Protein AF-A0A843K1K8-F1 (afdb_monomer)

Secondary structure (DSSP, 8-state):
--S-SSSSTTS-SS-EEPP-GGG--BPTTS-TTEE---GGGGSS-BTT-SS-EETTEEE--TT-S---B---HHHHHHHHHHHHHSPEE-

Radius of gyration: 14.81 Å; Cα contacts (8 Å, |Δi|>4): 95; chains: 1; bounding box: 37×25×37 Å

Sequence (90 aa):
MRQQLSWSESLPGAGRFIFSDRLVLTKRGYSKSKWALPDCFKEAKISYHKKPWKDGYFKSAGRGQEFVIMDNNGVEEWARNKIKESQIDR

Structure (mmCIF, N/CA/C/O backbone):
data_AF-A0A843K1K8-F1
#
_entry.id   AF-A0A843K1K8-F1
#
loop_
_atom_site.gro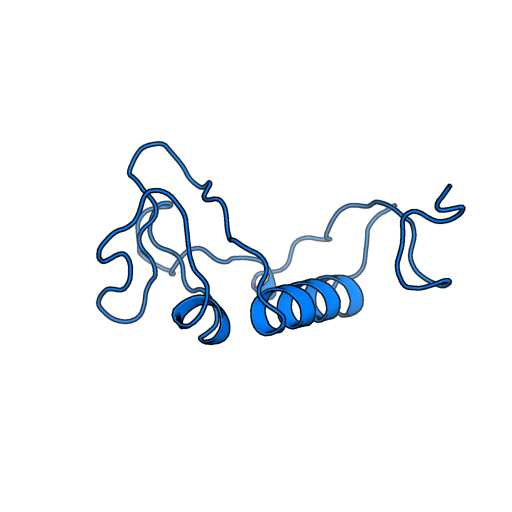up_PDB
_atom_site.id
_atom_site.type_symbol
_atom_site.label_atom_id
_atom_site.label_alt_id
_atom_site.label_comp_id
_atom_site.label_asym_id
_atom_site.label_entity_id
_atom_site.label_seq_id
_atom_site.pdbx_PDB_ins_code
_atom_site.Cartn_x
_atom_site.Cartn_y
_atom_site.Cartn_z
_atom_site.occupancy
_atom_site.B_iso_or_equiv
_atom_site.auth_seq_id
_atom_site.auth_comp_id
_atom_site.auth_asym_id
_atom_site.auth_atom_id
_atom_site.pdbx_PDB_model_num
ATOM 1 N N . MET A 1 1 ? 22.562 14.311 -10.942 1.00 48.31 1 MET A N 1
ATOM 2 C CA . MET A 1 1 ? 21.334 13.886 -11.656 1.00 48.31 1 MET A CA 1
ATOM 3 C C . MET A 1 1 ? 21.279 12.368 -11.663 1.00 48.31 1 MET A C 1
ATOM 5 O O . MET A 1 1 ? 22.313 11.761 -11.913 1.00 48.31 1 MET A O 1
ATOM 9 N N . ARG A 1 2 ? 20.125 11.748 -11.376 1.00 66.19 2 ARG A N 1
ATOM 10 C CA . ARG A 1 2 ? 19.953 10.305 -11.619 1.00 66.19 2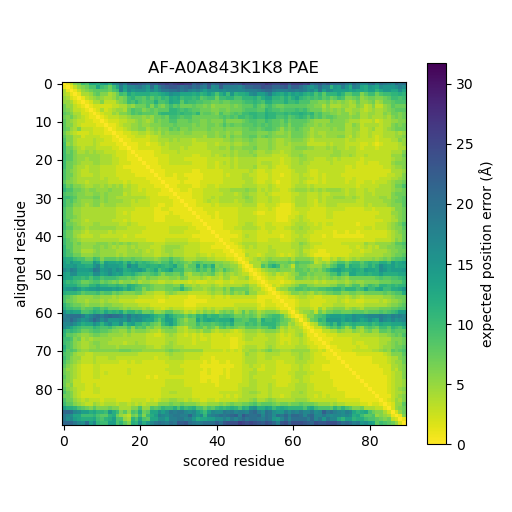 ARG A CA 1
ATOM 11 C C . ARG A 1 2 ? 19.827 10.090 -13.128 1.00 66.19 2 ARG A C 1
ATOM 13 O O . ARG A 1 2 ? 18.971 10.714 -13.741 1.00 66.19 2 ARG A O 1
ATOM 20 N N . GLN A 1 3 ? 20.683 9.248 -13.704 1.00 76.69 3 GLN A N 1
ATOM 21 C CA . GLN A 1 3 ? 20.652 8.939 -15.142 1.00 76.69 3 GLN A CA 1
ATOM 22 C C . GLN A 1 3 ? 19.604 7.872 -15.498 1.00 76.69 3 GLN A C 1
ATOM 24 O O . GLN A 1 3 ? 19.251 7.716 -16.660 1.00 76.69 3 GLN A O 1
ATOM 29 N N . GLN A 1 4 ? 19.080 7.162 -14.495 1.00 77.19 4 GLN A N 1
ATOM 30 C CA . GLN A 1 4 ? 18.124 6.074 -14.662 1.00 77.19 4 GLN A CA 1
ATOM 31 C C . GLN A 1 4 ? 16.963 6.239 -13.675 1.00 77.19 4 GLN A C 1
ATOM 33 O O . GLN A 1 4 ? 17.162 6.607 -12.514 1.00 77.19 4 GLN A O 1
ATOM 38 N N . LEU A 1 5 ? 15.743 5.986 -14.153 1.00 83.62 5 LEU A N 1
ATOM 39 C CA . LEU A 1 5 ? 14.502 6.090 -13.370 1.00 83.62 5 LEU A CA 1
ATOM 40 C C . LEU A 1 5 ? 14.102 4.765 -12.699 1.00 83.62 5 LEU A C 1
ATOM 42 O O . LEU A 1 5 ? 13.122 4.715 -11.966 1.00 83.62 5 LEU A O 1
ATOM 46 N N . SER A 1 6 ? 14.867 3.702 -12.942 1.00 83.88 6 SER A N 1
ATOM 47 C CA . SER A 1 6 ? 14.691 2.377 -12.351 1.00 83.88 6 SER A CA 1
ATOM 48 C C . SER A 1 6 ? 15.873 2.056 -11.440 1.00 83.88 6 SER A C 1
ATOM 50 O O . SER A 1 6 ? 16.984 2.532 -11.658 1.00 83.88 6 SER A O 1
ATOM 52 N N . TRP A 1 7 ? 15.639 1.224 -10.426 1.00 86.31 7 TRP A N 1
ATOM 53 C CA . TRP A 1 7 ? 16.703 0.640 -9.599 1.00 86.31 7 TRP A CA 1
ATOM 54 C C . TRP A 1 7 ? 17.331 -0.614 -10.215 1.00 86.31 7 TRP A C 1
ATOM 56 O O . TRP A 1 7 ? 18.245 -1.195 -9.638 1.00 86.31 7 TRP A O 1
ATOM 66 N N . SER A 1 8 ? 16.752 -1.106 -11.305 1.00 84.25 8 SER A N 1
ATOM 67 C CA . SER A 1 8 ? 17.139 -2.336 -11.976 1.00 84.25 8 SER A CA 1
ATOM 68 C C . SER A 1 8 ? 17.385 -2.018 -13.438 1.00 84.25 8 SER A C 1
ATOM 70 O O . SER A 1 8 ? 16.490 -1.524 -14.123 1.00 84.25 8 SER A O 1
ATOM 72 N N . GLU A 1 9 ? 18.585 -2.335 -13.913 1.00 84.56 9 GLU A N 1
ATOM 73 C CA . GLU A 1 9 ? 18.996 -2.071 -15.294 1.00 84.56 9 GLU A CA 1
ATOM 74 C C . GLU A 1 9 ? 18.150 -2.833 -16.321 1.00 84.56 9 GLU A C 1
ATOM 76 O O . GLU A 1 9 ? 17.951 -2.362 -17.437 1.00 84.56 9 GLU A O 1
ATOM 81 N N . SER A 1 10 ? 17.593 -3.981 -15.925 1.00 85.38 10 SER A N 1
ATOM 82 C CA . SER A 1 10 ? 16.717 -4.803 -16.762 1.00 85.38 10 SER A CA 1
ATOM 83 C C . SER A 1 10 ? 15.258 -4.337 -16.788 1.00 85.38 10 SER A C 1
ATOM 85 O O . SER A 1 10 ? 14.478 -4.848 -17.593 1.00 85.38 10 SER A O 1
ATOM 87 N N . LEU A 1 11 ? 14.858 -3.419 -15.900 1.00 85.06 11 LEU A N 1
ATOM 88 C CA . LEU A 1 11 ? 13.479 -2.939 -15.804 1.00 85.06 11 LEU A CA 1
ATOM 89 C C . LEU A 1 11 ? 13.346 -1.524 -16.378 1.00 85.06 11 LEU A C 1
ATOM 91 O O . LEU A 1 11 ? 14.186 -0.664 -16.099 1.00 85.06 11 LEU A O 1
ATOM 95 N N . PRO A 1 12 ? 12.272 -1.246 -17.139 1.00 84.69 12 PRO A N 1
ATOM 96 C CA . PRO A 1 12 ? 11.996 0.107 -17.594 1.00 84.69 12 PRO A CA 1
ATOM 97 C C . PRO A 1 12 ? 11.705 1.025 -16.396 1.00 84.69 12 PRO A C 1
ATOM 99 O O . PRO A 1 12 ? 11.235 0.584 -15.349 1.00 84.69 12 PRO A O 1
ATOM 102 N N . GLY A 1 13 ? 11.954 2.326 -16.556 1.00 86.88 13 GLY A N 1
ATOM 103 C CA . GLY A 1 13 ? 11.659 3.331 -15.523 1.00 86.88 13 GLY A CA 1
ATOM 104 C C . GLY A 1 13 ? 10.165 3.547 -15.247 1.00 86.88 13 GLY A C 1
ATOM 105 O O . GLY A 1 13 ? 9.820 4.246 -14.300 1.00 86.88 13 GLY A O 1
ATOM 106 N N . ALA A 1 14 ? 9.289 2.976 -16.077 1.00 87.62 14 ALA A N 1
ATOM 107 C CA . ALA A 1 14 ? 7.839 3.006 -15.941 1.00 87.62 14 ALA A CA 1
ATOM 108 C C . ALA A 1 14 ? 7.209 1.828 -16.705 1.00 87.62 14 ALA A C 1
ATOM 110 O O . ALA A 1 14 ? 7.852 1.220 -17.561 1.00 87.62 14 ALA A O 1
ATOM 111 N N . GLY A 1 15 ? 5.942 1.530 -16.420 1.00 87.75 15 GLY A N 1
ATOM 112 C CA . GLY A 1 15 ? 5.167 0.513 -17.127 1.00 87.75 15 GLY A CA 1
ATOM 113 C C . GLY A 1 15 ? 3.818 0.260 -16.464 1.00 87.75 15 GLY A C 1
ATOM 114 O O . GLY A 1 15 ? 3.453 0.940 -15.500 1.00 87.75 15 GLY A O 1
ATOM 115 N N . ARG A 1 16 ? 3.071 -0.718 -16.980 1.00 89.81 16 ARG A N 1
ATOM 116 C CA . ARG A 1 16 ? 1.774 -1.128 -16.429 1.00 89.81 16 ARG A CA 1
ATOM 117 C C . ARG A 1 16 ? 1.839 -2.570 -15.958 1.00 89.81 16 ARG A C 1
ATOM 119 O O . ARG A 1 16 ? 2.476 -3.411 -16.583 1.00 89.81 16 ARG A O 1
ATOM 126 N N . PHE A 1 17 ? 1.152 -2.866 -14.864 1.00 90.00 17 PHE A N 1
ATOM 127 C CA . PHE A 1 17 ? 0.965 -4.249 -14.458 1.00 90.00 17 PHE A CA 1
ATOM 128 C C . PHE A 1 17 ? -0.021 -4.957 -15.385 1.00 90.00 17 PHE A C 1
ATOM 130 O O . PHE A 1 17 ? -1.119 -4.447 -15.614 1.00 90.00 17 PHE A O 1
ATOM 137 N N . ILE A 1 18 ? 0.327 -6.163 -15.838 1.00 89.19 18 ILE A N 1
ATOM 138 C CA . ILE A 1 18 ? -0.668 -7.090 -16.378 1.00 89.19 18 ILE A CA 1
ATOM 139 C C . ILE A 1 18 ? -1.557 -7.553 -15.225 1.00 89.19 18 ILE A C 1
ATOM 141 O O . ILE A 1 18 ? -1.068 -7.989 -14.181 1.00 89.19 18 ILE A O 1
ATOM 145 N N . PHE A 1 19 ? -2.872 -7.429 -15.406 1.00 89.50 19 PHE A N 1
ATOM 146 C CA . PHE A 1 19 ? -3.833 -7.746 -14.357 1.00 89.50 19 PHE A CA 1
ATOM 147 C C . PHE A 1 19 ? -3.687 -9.195 -13.864 1.00 89.50 19 PHE A C 1
ATOM 149 O O . PHE A 1 19 ? -3.599 -10.143 -14.642 1.00 89.50 19 PHE A O 1
ATOM 156 N N . SER A 1 20 ? -3.705 -9.351 -12.542 1.00 91.31 20 SER A N 1
ATOM 157 C CA . SER A 1 20 ? -3.704 -10.626 -11.832 1.00 91.31 20 SER A CA 1
ATOM 158 C C . SER A 1 20 ? -4.422 -10.442 -10.500 1.00 91.31 20 SER A C 1
ATOM 160 O O . SER A 1 20 ? -4.260 -9.406 -9.852 1.00 91.31 20 SER A O 1
ATOM 162 N N . ASP A 1 21 ? -5.127 -11.469 -10.022 1.00 91.75 21 ASP A N 1
ATOM 163 C CA . ASP A 1 21 ? -5.734 -11.460 -8.683 1.00 91.75 21 ASP A CA 1
ATOM 164 C C . ASP A 1 21 ? -4.704 -11.189 -7.571 1.00 91.75 21 ASP A C 1
ATOM 166 O O . ASP A 1 21 ? -5.038 -10.637 -6.525 1.00 91.75 21 ASP A O 1
ATOM 170 N N . ARG A 1 22 ? -3.419 -11.490 -7.810 1.00 90.19 22 ARG A N 1
ATOM 171 C CA . ARG A 1 22 ? -2.309 -11.207 -6.879 1.00 90.19 22 ARG A CA 1
ATOM 172 C C . ARG A 1 22 ? -1.993 -9.716 -6.717 1.00 90.19 22 ARG A C 1
ATOM 174 O O . ARG A 1 22 ? -1.224 -9.359 -5.819 1.00 90.19 22 ARG A O 1
ATOM 181 N N . LEU A 1 23 ? -2.519 -8.866 -7.597 1.00 91.81 23 LEU A N 1
ATOM 182 C CA . LEU A 1 23 ? -2.393 -7.407 -7.546 1.00 91.81 23 LEU A CA 1
ATOM 183 C C . LEU A 1 23 ? -3.584 -6.753 -6.840 1.00 91.81 23 LEU A C 1
ATOM 185 O O . LEU A 1 23 ? -3.544 -5.564 -6.528 1.00 91.81 23 LEU A O 1
ATOM 189 N N . VAL A 1 24 ? -4.645 -7.516 -6.565 1.00 92.56 24 VAL A N 1
ATOM 190 C CA . VAL A 1 24 ? -5.823 -7.010 -5.866 1.00 92.56 24 VAL A CA 1
ATOM 191 C C . VAL A 1 24 ? -5.508 -6.887 -4.380 1.00 92.56 24 VAL A C 1
ATOM 193 O O . VAL A 1 24 ? -5.417 -7.872 -3.655 1.00 92.56 24 VAL A O 1
ATOM 196 N N . LEU A 1 25 ? -5.387 -5.645 -3.912 1.00 93.94 25 LEU A N 1
ATOM 197 C CA . LEU A 1 25 ? -5.144 -5.338 -2.500 1.00 93.94 25 LEU A CA 1
ATOM 198 C C . LEU A 1 25 ? -6.427 -5.029 -1.721 1.00 93.94 25 LEU A C 1
ATOM 200 O O . LEU A 1 25 ? -6.371 -4.785 -0.520 1.00 93.94 25 LEU A O 1
ATOM 204 N N . THR A 1 26 ? -7.597 -5.035 -2.366 1.00 93.50 26 THR A N 1
ATOM 205 C CA . THR A 1 26 ? -8.883 -4.899 -1.663 1.00 93.50 26 THR A CA 1
ATOM 206 C C . THR A 1 26 ? -9.218 -6.206 -0.949 1.00 93.50 26 THR A C 1
ATOM 208 O O . THR A 1 26 ? -9.109 -7.287 -1.527 1.00 93.50 26 THR A O 1
ATOM 211 N N . LYS A 1 27 ? -9.667 -6.127 0.306 1.00 93.12 27 LYS A N 1
ATOM 212 C CA . LYS A 1 27 ? -10.110 -7.309 1.050 1.00 93.12 27 LYS A CA 1
ATOM 213 C C . LYS A 1 27 ? -11.360 -7.893 0.378 1.00 93.12 27 LYS A C 1
ATOM 215 O O . LYS A 1 27 ? -12.381 -7.216 0.256 1.00 93.12 27 LY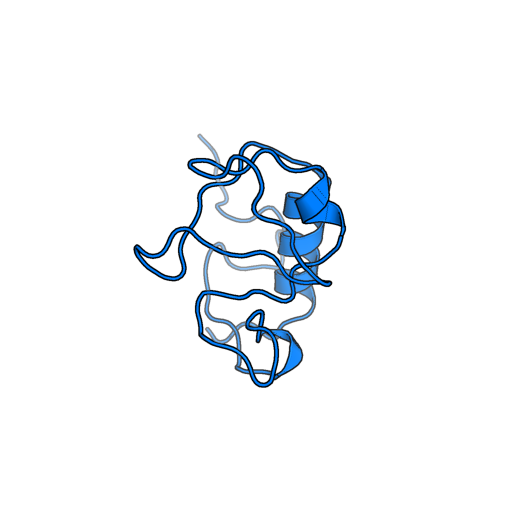S A O 1
ATOM 220 N N . ARG A 1 28 ? -11.291 -9.157 -0.053 1.00 92.62 28 ARG A N 1
ATOM 221 C CA . ARG A 1 28 ? -12.401 -9.851 -0.728 1.00 92.62 28 ARG A CA 1
ATOM 222 C C . ARG A 1 28 ? -13.668 -9.830 0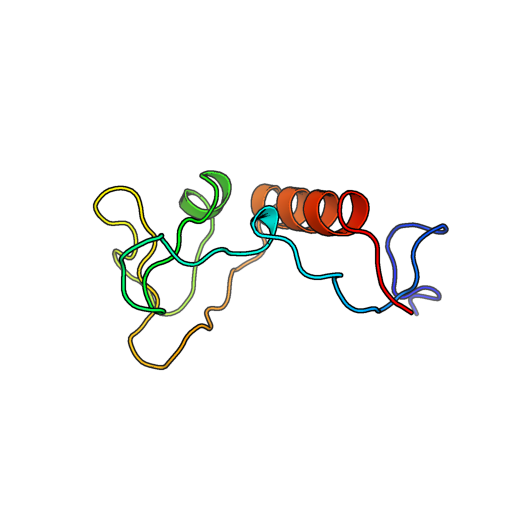.133 1.00 92.62 28 ARG A C 1
ATOM 224 O O . ARG A 1 28 ? -13.603 -10.141 1.316 1.00 92.62 28 ARG A O 1
ATOM 231 N N . GLY A 1 29 ? -14.804 -9.472 -0.468 1.00 93.25 29 GLY A N 1
ATOM 232 C CA . GLY A 1 29 ? -16.097 -9.369 0.225 1.00 93.25 29 GLY A CA 1
ATOM 233 C C . GLY A 1 29 ? -16.314 -8.064 1.000 1.00 93.25 29 GLY A C 1
ATOM 234 O O . GLY A 1 29 ? -17.350 -7.902 1.635 1.00 93.25 29 GLY A O 1
ATOM 235 N N . TYR A 1 30 ? -15.374 -7.117 0.946 1.00 91.12 30 TYR A N 1
ATOM 236 C CA . TYR A 1 30 ? -15.485 -5.840 1.643 1.00 91.12 30 TYR A CA 1
ATOM 237 C C . TYR A 1 30 ? -15.497 -4.639 0.691 1.00 91.12 30 TYR A C 1
ATOM 239 O O . TYR A 1 30 ? -15.181 -4.727 -0.493 1.00 91.12 30 TYR A O 1
ATOM 247 N N . SER A 1 31 ? -15.853 -3.475 1.244 1.00 90.00 31 SER A N 1
ATOM 248 C CA . SER A 1 31 ? -15.775 -2.189 0.552 1.00 90.00 31 SER A CA 1
ATOM 249 C C . SER A 1 31 ? -14.347 -1.864 0.104 1.00 90.00 31 SER A C 1
ATOM 251 O O . SER A 1 31 ? -13.386 -2.169 0.805 1.00 90.00 31 SER A O 1
ATOM 253 N N . LYS A 1 32 ? -14.230 -1.110 -0.992 1.00 88.56 32 LYS A N 1
ATOM 254 C CA . LYS A 1 32 ? -12.971 -0.615 -1.579 1.00 88.56 32 LYS A CA 1
ATOM 255 C C . LYS A 1 32 ? -12.030 0.111 -0.600 1.00 88.56 32 LYS A C 1
ATOM 257 O O . LYS A 1 32 ? -10.825 0.130 -0.803 1.00 88.56 32 LYS A O 1
ATOM 262 N N . SER A 1 33 ? -12.554 0.664 0.491 1.00 88.94 33 SER A N 1
ATOM 263 C CA . SER A 1 33 ? -11.767 1.287 1.566 1.00 88.94 33 SER A CA 1
ATOM 264 C C . SER A 1 33 ? -11.072 0.304 2.520 1.00 88.94 33 SER A C 1
ATOM 266 O O . SER A 1 33 ? -10.363 0.740 3.425 1.00 88.94 33 SER A O 1
ATOM 268 N N . LYS A 1 34 ? -11.299 -1.008 2.381 1.00 91.81 34 LYS A N 1
ATOM 269 C CA . LYS A 1 34 ? -10.700 -2.046 3.228 1.00 91.81 34 LYS A CA 1
ATOM 270 C C . LYS A 1 34 ? -9.691 -2.854 2.425 1.00 91.81 34 LYS A C 1
ATOM 272 O O . LYS A 1 34 ? -10.038 -3.514 1.448 1.00 91.81 34 LYS A O 1
ATOM 277 N N . TRP A 1 35 ? -8.449 -2.820 2.876 1.00 93.31 35 TRP A N 1
ATOM 278 C CA . TRP A 1 35 ? -7.298 -3.353 2.172 1.00 93.31 35 TRP A CA 1
ATOM 279 C C . TRP A 1 35 ? -6.732 -4.581 2.880 1.00 93.31 35 TRP A C 1
ATOM 281 O O . TRP A 1 35 ? -6.567 -4.588 4.099 1.00 93.31 35 TRP A O 1
ATOM 291 N N . ALA A 1 36 ? -6.403 -5.610 2.110 1.00 94.62 36 ALA A N 1
ATOM 292 C CA . ALA A 1 36 ? -5.635 -6.774 2.531 1.00 94.62 36 ALA A CA 1
ATOM 293 C C . ALA A 1 36 ? -4.134 -6.511 2.309 1.00 94.62 36 ALA A C 1
ATOM 295 O O . ALA A 1 36 ? -3.501 -7.144 1.467 1.00 94.62 36 ALA A O 1
ATOM 296 N N . LEU A 1 37 ? -3.589 -5.516 3.015 1.00 94.44 37 LEU A N 1
ATOM 297 C CA . LEU A 1 37 ? -2.171 -5.167 2.910 1.00 94.44 37 LEU A CA 1
ATOM 298 C C . LEU A 1 37 ? -1.288 -6.199 3.638 1.00 94.44 37 LEU A C 1
ATOM 300 O O . LEU A 1 37 ? -1.725 -6.743 4.655 1.00 94.44 37 LEU A O 1
ATOM 304 N N . PRO A 1 38 ? -0.054 -6.438 3.156 1.00 93.69 38 PRO A N 1
ATOM 305 C CA . PRO A 1 38 ? 0.942 -7.237 3.865 1.00 93.69 38 PRO A CA 1
ATOM 306 C C . PRO A 1 38 ? 1.283 -6.674 5.247 1.00 93.69 38 PRO A C 1
ATOM 308 O O . PRO A 1 38 ? 1.156 -5.473 5.497 1.00 93.69 38 PRO A O 1
ATOM 311 N N . ASP A 1 39 ? 1.805 -7.533 6.120 1.00 93.12 39 ASP A N 1
ATOM 312 C CA . ASP A 1 39 ? 2.121 -7.161 7.501 1.00 93.12 39 ASP A CA 1
ATOM 313 C C . ASP A 1 39 ? 3.208 -6.085 7.624 1.00 93.12 39 ASP A C 1
ATOM 315 O O . ASP A 1 39 ? 3.153 -5.305 8.571 1.00 93.12 39 ASP A O 1
ATOM 319 N N . CYS A 1 40 ? 4.115 -5.944 6.647 1.00 94.06 40 CYS A N 1
ATOM 320 C CA . CYS A 1 40 ? 5.128 -4.878 6.659 1.00 94.06 40 CYS A CA 1
ATOM 321 C C . CYS A 1 40 ? 4.520 -3.462 6.703 1.00 94.06 40 CYS A C 1
ATOM 323 O O . CYS A 1 40 ? 5.130 -2.532 7.222 1.00 94.06 40 CYS A O 1
ATOM 325 N N . PHE A 1 41 ? 3.276 -3.287 6.244 1.00 93.88 41 PHE A N 1
ATOM 326 C CA . PHE A 1 41 ? 2.578 -2.004 6.326 1.00 93.88 41 PHE A CA 1
ATOM 327 C C . PHE A 1 41 ? 2.137 -1.657 7.756 1.00 93.88 41 PHE A C 1
ATOM 329 O O . PHE A 1 41 ? 1.838 -0.494 8.026 1.00 93.88 41 PHE A O 1
ATOM 336 N N . LYS A 1 42 ? 2.060 -2.629 8.677 1.00 91.38 42 LYS A N 1
ATOM 337 C CA . LYS A 1 42 ? 1.672 -2.381 10.079 1.00 91.38 42 LYS A CA 1
ATOM 338 C C . LYS A 1 42 ? 2.718 -1.560 10.826 1.00 91.38 42 LYS A C 1
ATOM 340 O O . LYS A 1 42 ? 2.358 -0.799 11.719 1.00 91.38 42 LYS A O 1
ATOM 345 N N . GLU A 1 43 ? 3.979 -1.697 10.433 1.00 90.50 43 GLU A N 1
ATOM 346 C CA . GLU A 1 43 ? 5.117 -0.952 10.980 1.00 90.50 43 GLU A CA 1
ATOM 347 C C . GLU A 1 43 ? 5.297 0.411 10.299 1.00 90.50 43 GLU A C 1
ATOM 349 O O . GLU A 1 43 ? 6.007 1.286 10.797 1.00 90.50 43 GLU A O 1
ATOM 354 N N . ALA A 1 44 ? 4.641 0.617 9.156 1.00 92.12 44 ALA A N 1
ATOM 355 C CA . ALA A 1 44 ? 4.759 1.840 8.390 1.00 92.12 44 ALA A CA 1
ATOM 356 C C . ALA A 1 44 ? 3.908 2.969 8.989 1.00 92.12 44 ALA A C 1
ATOM 358 O O . ALA A 1 44 ? 2.749 2.795 9.381 1.00 92.12 44 ALA A O 1
ATOM 359 N N . LYS A 1 45 ? 4.462 4.184 9.004 1.00 90.44 45 LYS A N 1
ATOM 360 C CA . LYS A 1 45 ? 3.719 5.383 9.400 1.00 90.44 45 LYS A CA 1
ATOM 361 C C . LYS A 1 45 ? 2.882 5.875 8.220 1.00 90.44 45 LYS A C 1
ATOM 363 O O . LYS A 1 45 ? 3.417 6.420 7.258 1.00 90.44 45 LYS A O 1
ATOM 368 N N . ILE A 1 46 ? 1.563 5.714 8.319 1.00 90.06 46 ILE A N 1
ATOM 369 C CA . ILE A 1 46 ? 0.608 6.076 7.264 1.00 90.06 46 ILE A CA 1
ATOM 370 C C . ILE A 1 46 ? -0.144 7.359 7.653 1.00 90.06 46 ILE A C 1
ATOM 372 O O . ILE A 1 46 ? -0.735 7.447 8.732 1.00 90.06 46 ILE A O 1
ATOM 376 N N . SER A 1 47 ? -0.117 8.372 6.785 1.00 85.88 47 SER A N 1
ATOM 377 C CA . SER A 1 47 ? -0.709 9.695 7.033 1.00 85.88 47 SER A CA 1
ATOM 378 C C . SER A 1 47 ? -2.228 9.622 7.209 1.00 85.88 47 SER A C 1
ATOM 380 O O . SER A 1 47 ? -2.873 8.749 6.644 1.00 85.88 47 SER A O 1
ATOM 382 N N . TYR A 1 48 ? -2.824 10.537 7.981 1.00 80.12 48 TYR A N 1
ATOM 383 C CA . TYR A 1 48 ? -4.280 10.624 8.209 1.00 80.12 48 TYR A CA 1
ATOM 384 C C . TYR A 1 48 ? -4.954 9.403 8.875 1.00 80.12 48 TYR A C 1
ATOM 386 O O . TYR A 1 48 ? -6.182 9.310 8.880 1.00 80.12 48 TYR A O 1
ATOM 394 N N . HIS A 1 49 ? -4.194 8.509 9.523 1.00 76.88 49 HIS A N 1
ATOM 395 C CA . HIS A 1 49 ? -4.749 7.353 10.235 1.00 76.88 49 HIS A CA 1
ATOM 396 C C . HIS A 1 49 ? -4.213 7.245 11.671 1.00 76.88 49 HIS A C 1
ATOM 398 O O . HIS A 1 49 ? -3.017 7.094 11.882 1.00 76.88 49 HIS A O 1
ATOM 404 N N . LYS A 1 50 ? -5.103 7.278 12.679 1.00 70.75 50 LYS A N 1
ATOM 405 C CA . LYS A 1 50 ? -4.726 7.037 14.092 1.00 70.75 50 LYS A CA 1
ATOM 406 C C . LYS A 1 50 ? -4.791 5.556 14.494 1.00 70.75 50 LYS A C 1
ATOM 408 O O . LYS A 1 50 ? -3.957 5.103 15.263 1.00 70.75 50 LYS A O 1
ATOM 413 N N . LYS A 1 51 ? -5.793 4.812 14.005 1.00 79.81 51 LYS A N 1
ATOM 414 C CA . LYS A 1 51 ? -6.000 3.368 14.267 1.00 79.81 51 LYS A CA 1
ATOM 415 C C . LYS A 1 51 ? -6.593 2.673 13.026 1.00 79.81 51 LYS A C 1
ATOM 417 O O . LYS A 1 51 ? -7.787 2.360 13.021 1.00 79.81 51 LYS A O 1
ATOM 422 N N . PRO A 1 52 ? -5.821 2.531 11.934 1.00 85.50 52 PRO A N 1
ATOM 423 C CA . PRO A 1 52 ? -6.366 2.057 10.659 1.00 85.50 52 PRO A CA 1
ATOM 424 C C . PRO A 1 52 ? -6.569 0.543 10.579 1.00 85.50 52 PRO A C 1
ATOM 426 O O . PRO A 1 52 ? -7.402 0.084 9.801 1.00 85.50 52 PRO A O 1
ATOM 429 N N . TRP A 1 53 ? -5.813 -0.227 11.356 1.00 89.31 53 TRP A N 1
ATOM 430 C CA . TRP A 1 53 ? -5.842 -1.685 11.323 1.00 89.31 53 TRP A CA 1
ATOM 431 C C . TRP A 1 53 ? -7.005 -2.226 12.151 1.00 89.31 53 TRP A C 1
ATOM 433 O O . TRP A 1 53 ? -7.144 -1.882 13.325 1.00 89.31 53 TRP A O 1
ATOM 443 N N . LYS A 1 54 ? -7.846 -3.057 11.531 1.00 86.25 54 LYS A N 1
ATOM 444 C CA . LYS A 1 54 ? -9.001 -3.716 12.159 1.00 86.25 54 LYS A CA 1
ATOM 445 C C . LYS A 1 54 ? -9.182 -5.101 11.561 1.00 86.25 54 LYS A C 1
ATOM 447 O O . LYS A 1 54 ? -9.081 -5.225 10.350 1.00 86.25 54 LYS A O 1
ATOM 452 N N . ASP A 1 55 ? -9.457 -6.110 12.3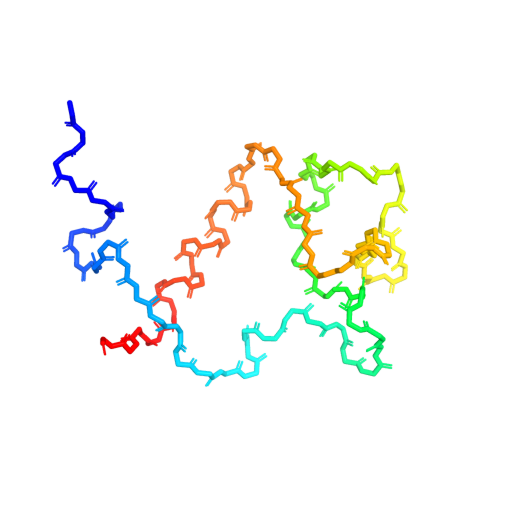82 1.00 83.88 55 ASP A N 1
ATOM 453 C CA . ASP A 1 55 ? -9.945 -7.436 11.961 1.00 83.88 55 ASP A CA 1
ATOM 454 C C . ASP A 1 55 ? -9.260 -8.011 10.698 1.00 83.88 55 ASP A C 1
ATOM 456 O O . ASP A 1 55 ? -9.907 -8.483 9.761 1.00 83.88 55 ASP A O 1
ATOM 460 N N . GLY A 1 56 ? -7.927 -7.915 10.628 1.00 86.62 56 GLY A N 1
ATOM 461 C CA . GLY A 1 56 ? -7.144 -8.431 9.497 1.00 86.62 56 GLY A CA 1
ATOM 462 C C . GLY A 1 56 ? -7.258 -7.638 8.183 1.00 86.62 56 GLY A C 1
ATOM 463 O O . GLY A 1 56 ? -7.058 -8.217 7.109 1.00 86.62 56 GLY A O 1
ATOM 464 N N . TYR A 1 57 ? -7.593 -6.344 8.243 1.00 92.00 57 TYR A N 1
ATOM 465 C CA . TYR A 1 57 ? -7.525 -5.394 7.128 1.00 92.00 57 TYR A CA 1
ATOM 466 C C . TYR A 1 57 ? -7.042 -3.999 7.569 1.00 92.00 57 TYR A C 1
ATOM 468 O O . TYR A 1 57 ? -7.170 -3.593 8.726 1.00 92.00 57 TYR A O 1
ATOM 476 N N . PHE A 1 58 ? -6.515 -3.235 6.615 1.00 93.12 58 PHE A N 1
ATOM 477 C CA . PHE A 1 58 ? -6.244 -1.805 6.749 1.00 93.12 58 PHE A CA 1
ATOM 478 C C . PHE A 1 58 ? -7.437 -1.003 6.218 1.00 93.12 58 PHE A C 1
ATOM 480 O O . PHE A 1 58 ? -7.913 -1.251 5.110 1.00 93.12 58 PHE A O 1
ATOM 487 N N . LYS A 1 59 ? -7.948 -0.042 6.990 1.00 90.69 59 LYS A N 1
ATOM 488 C CA . LYS A 1 59 ? -9.026 0.855 6.557 1.00 90.69 59 LYS 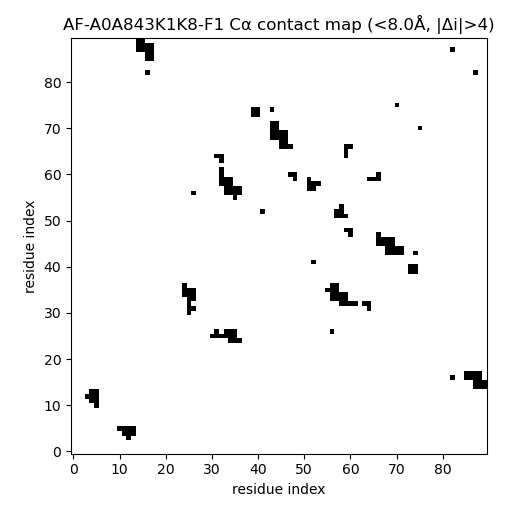A CA 1
ATOM 489 C C . LYS A 1 59 ? -8.452 2.201 6.120 1.00 90.69 59 LYS A C 1
ATOM 491 O O . LYS A 1 59 ? -7.979 2.945 6.978 1.00 90.69 59 LYS A O 1
ATOM 496 N N . SER A 1 60 ? -8.580 2.541 4.835 1.00 88.31 60 SER A N 1
ATOM 497 C CA . SER A 1 60 ? -8.246 3.884 4.353 1.00 88.31 60 SER A CA 1
ATOM 498 C C . SER A 1 60 ? -9.238 4.927 4.880 1.00 88.31 60 SER A C 1
ATOM 500 O O . SER A 1 60 ? -10.397 4.627 5.205 1.00 88.31 60 SER A O 1
ATOM 502 N N . ALA A 1 61 ? -8.793 6.179 4.966 1.00 80.25 61 ALA A N 1
ATOM 503 C CA . ALA A 1 61 ? -9.654 7.316 5.225 1.00 80.25 61 ALA A CA 1
ATOM 504 C C . ALA A 1 61 ? -10.752 7.330 4.154 1.00 80.25 61 ALA A C 1
ATOM 506 O O . ALA A 1 61 ? -10.480 7.107 2.977 1.00 80.25 61 ALA A O 1
ATOM 507 N N . GLY A 1 62 ? -12.004 7.583 4.548 1.00 70.00 62 GLY A N 1
ATOM 508 C CA . GLY A 1 62 ? -13.185 7.499 3.672 1.00 70.00 62 GLY A CA 1
ATOM 509 C C . GLY A 1 62 ? -13.218 8.479 2.487 1.00 70.00 62 GLY A C 1
ATOM 510 O O . GLY A 1 62 ? -14.277 8.677 1.910 1.00 70.00 62 GLY A O 1
ATOM 511 N N . ARG A 1 63 ? -12.085 9.097 2.141 1.00 68.69 63 ARG A N 1
ATOM 512 C CA . ARG A 1 63 ? -11.866 10.002 1.009 1.00 68.69 63 ARG A CA 1
ATOM 513 C C . ARG A 1 63 ? -11.256 9.299 -0.211 1.00 68.69 63 ARG A C 1
ATOM 515 O O . ARG A 1 63 ? -10.734 9.971 -1.086 1.00 68.69 63 ARG A O 1
ATOM 522 N N . GLY A 1 64 ? -11.301 7.967 -0.268 1.00 69.44 64 GLY A N 1
ATOM 523 C CA . GLY A 1 64 ? -10.882 7.202 -1.442 1.00 69.44 64 GLY A CA 1
ATOM 524 C C . GLY A 1 64 ? -10.013 5.989 -1.125 1.00 69.44 64 GLY A C 1
ATOM 525 O O . GLY A 1 64 ? -9.994 5.464 -0.006 1.00 69.44 64 GLY A O 1
ATOM 526 N N . GLN A 1 65 ? -9.317 5.531 -2.161 1.00 78.38 65 GLN A N 1
ATOM 527 C CA . GLN A 1 65 ? -8.411 4.383 -2.157 1.00 78.38 65 GLN A CA 1
ATOM 528 C C . GLN A 1 65 ? -6.937 4.820 -2.150 1.00 78.38 65 GLN A C 1
ATOM 530 O O . GLN A 1 65 ? -6.082 4.173 -2.741 1.00 78.38 65 GLN A O 1
ATOM 535 N N . GLU A 1 66 ? -6.637 5.919 -1.468 1.00 84.44 66 GLU A N 1
ATOM 536 C CA . GLU A 1 66 ? -5.306 6.516 -1.461 1.00 84.44 66 GLU A CA 1
ATOM 537 C C . GLU A 1 66 ? -4.872 6.808 -0.028 1.00 84.44 66 GLU A C 1
ATOM 539 O O . GLU A 1 66 ? -5.678 7.164 0.837 1.00 84.44 66 GLU A O 1
ATOM 544 N N . PHE A 1 67 ? -3.584 6.623 0.231 1.00 89.81 67 PHE A N 1
ATOM 545 C CA . PHE A 1 67 ? -2.943 6.963 1.491 1.00 89.81 67 PHE A CA 1
ATOM 546 C C . PHE A 1 67 ? -1.449 7.175 1.252 1.00 89.81 67 PHE A C 1
ATOM 548 O O . PHE A 1 67 ? -0.869 6.590 0.341 1.00 89.81 67 PHE A O 1
ATOM 555 N N . VAL A 1 68 ? -0.830 8.025 2.073 1.00 89.81 68 VAL A N 1
ATOM 556 C CA . VAL A 1 68 ? 0.605 8.318 1.973 1.00 89.81 68 VAL A CA 1
ATOM 557 C C . VAL A 1 68 ? 1.334 7.575 3.076 1.00 89.81 68 VAL A C 1
ATOM 559 O O . VAL A 1 68 ? 0.939 7.638 4.242 1.00 89.81 68 VAL A O 1
ATOM 562 N N . ILE A 1 69 ? 2.398 6.881 2.698 1.00 91.94 69 ILE A N 1
ATOM 563 C CA . ILE A 1 69 ? 3.252 6.113 3.595 1.00 91.94 69 ILE A CA 1
ATOM 564 C C . ILE A 1 69 ? 4.572 6.871 3.708 1.00 91.94 69 ILE A C 1
ATOM 566 O O . ILE A 1 69 ? 5.137 7.280 2.695 1.00 91.94 69 ILE A O 1
ATOM 570 N N . MET A 1 70 ? 5.030 7.108 4.934 1.00 92.75 70 MET A N 1
ATOM 571 C CA . MET A 1 70 ? 6.395 7.583 5.163 1.00 92.75 70 MET A CA 1
ATOM 572 C C . MET A 1 70 ? 7.389 6.492 4.767 1.00 92.75 70 MET A C 1
ATOM 574 O O . MET A 1 70 ? 7.024 5.320 4.759 1.00 92.75 70 MET A O 1
ATOM 578 N N . ASP A 1 71 ? 8.635 6.876 4.500 1.00 92.50 71 ASP A N 1
ATOM 579 C CA . ASP A 1 71 ? 9.717 5.932 4.215 1.00 92.50 71 ASP A CA 1
ATOM 580 C C . ASP A 1 71 ? 9.690 4.705 5.152 1.00 92.50 71 ASP A C 1
ATOM 582 O O . ASP A 1 71 ? 9.590 4.832 6.379 1.00 92.50 71 ASP A O 1
ATOM 586 N N . ASN A 1 72 ? 9.695 3.520 4.542 1.00 96.19 72 ASN A N 1
ATOM 587 C CA . ASN A 1 72 ? 9.669 2.236 5.219 1.00 96.19 72 ASN A CA 1
ATOM 588 C C . ASN A 1 72 ? 10.265 1.154 4.306 1.00 96.19 72 ASN A C 1
ATOM 590 O O . ASN A 1 72 ? 9.668 0.780 3.292 1.00 96.19 72 ASN A O 1
ATOM 594 N N . ASN A 1 73 ? 11.402 0.597 4.727 1.00 95.94 73 ASN A N 1
ATOM 595 C CA . ASN A 1 73 ? 12.140 -0.421 3.976 1.00 95.94 73 ASN A CA 1
ATOM 596 C C . ASN A 1 73 ? 11.290 -1.651 3.617 1.00 95.94 73 ASN A C 1
ATOM 598 O O . ASN A 1 73 ? 11.410 -2.173 2.513 1.00 95.94 73 ASN A O 1
ATOM 602 N N . GLY A 1 74 ? 10.408 -2.107 4.513 1.00 96.50 74 GLY A N 1
ATOM 603 C CA . GLY A 1 74 ? 9.576 -3.290 4.271 1.00 96.50 74 GLY A CA 1
ATOM 604 C C . GLY A 1 74 ? 8.493 -3.056 3.215 1.00 96.50 74 GLY A C 1
ATOM 605 O O . GLY A 1 74 ? 8.194 -3.939 2.409 1.00 96.50 74 GLY A O 1
ATOM 606 N N . VAL A 1 75 ? 7.915 -1.854 3.181 1.00 96.00 75 VAL A N 1
ATOM 607 C CA . VAL A 1 75 ? 6.985 -1.441 2.120 1.00 96.00 75 VAL A CA 1
ATOM 608 C C . VAL A 1 75 ? 7.726 -1.274 0.792 1.00 96.00 75 VAL A C 1
ATOM 610 O O . VAL A 1 75 ? 7.216 -1.687 -0.250 1.00 96.00 75 VAL A O 1
ATOM 613 N N . GLU A 1 76 ? 8.936 -0.715 0.818 1.00 95.38 76 GLU A N 1
ATOM 614 C CA . GLU A 1 76 ? 9.772 -0.565 -0.374 1.00 95.38 76 GLU A CA 1
ATOM 615 C C . GLU A 1 76 ? 10.159 -1.924 -0.977 1.00 95.38 76 GLU A C 1
ATOM 617 O O . GLU A 1 76 ? 9.989 -2.147 -2.178 1.00 95.38 76 GLU A O 1
ATOM 622 N N . GLU A 1 77 ? 10.634 -2.857 -0.153 1.00 95.81 77 GLU A N 1
ATOM 623 C CA . GLU A 1 77 ? 10.983 -4.212 -0.579 1.00 95.81 77 GLU A CA 1
ATOM 624 C C . GLU A 1 77 ? 9.770 -4.944 -1.160 1.00 95.81 77 GLU A C 1
ATOM 626 O O . GLU A 1 77 ? 9.850 -5.530 -2.245 1.00 95.81 77 GLU A O 1
ATOM 631 N N . TRP A 1 78 ? 8.615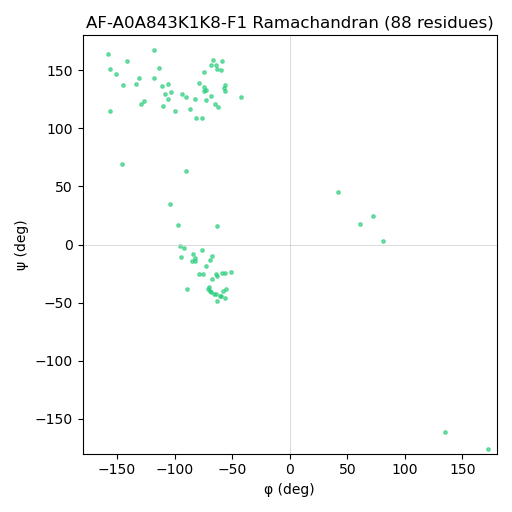 -4.841 -0.497 1.00 95.38 78 TRP A N 1
ATOM 632 C CA . TRP A 1 78 ? 7.363 -5.381 -1.015 1.00 95.38 78 TRP A CA 1
ATOM 633 C C . TRP A 1 78 ? 7.027 -4.823 -2.407 1.00 95.38 78 TRP A C 1
ATOM 635 O O . TRP A 1 78 ? 6.694 -5.592 -3.314 1.00 95.38 78 TRP A O 1
ATOM 645 N N . ALA A 1 79 ? 7.148 -3.507 -2.604 1.00 93.12 79 ALA A N 1
ATOM 646 C CA . ALA A 1 79 ? 6.863 -2.870 -3.886 1.00 93.12 79 ALA A CA 1
ATOM 647 C C . ALA A 1 79 ? 7.836 -3.343 -4.978 1.00 93.12 79 ALA A C 1
ATOM 649 O O . ALA A 1 79 ? 7.413 -3.674 -6.087 1.00 93.12 79 ALA A O 1
ATOM 650 N N . ARG A 1 80 ? 9.133 -3.452 -4.657 1.00 92.38 80 ARG A N 1
ATOM 651 C CA . ARG A 1 80 ? 10.160 -3.977 -5.572 1.00 92.38 80 ARG A CA 1
ATOM 652 C C . ARG A 1 80 ? 9.850 -5.410 -5.996 1.00 92.38 80 ARG A C 1
ATOM 654 O O . ARG A 1 80 ? 9.947 -5.718 -7.184 1.00 92.38 80 ARG A O 1
ATOM 661 N N . ASN A 1 81 ? 9.456 -6.268 -5.057 1.00 92.19 81 ASN A N 1
ATOM 662 C CA . ASN A 1 81 ? 9.101 -7.658 -5.345 1.00 92.19 81 ASN A CA 1
ATOM 663 C C . ASN A 1 81 ? 7.846 -7.741 -6.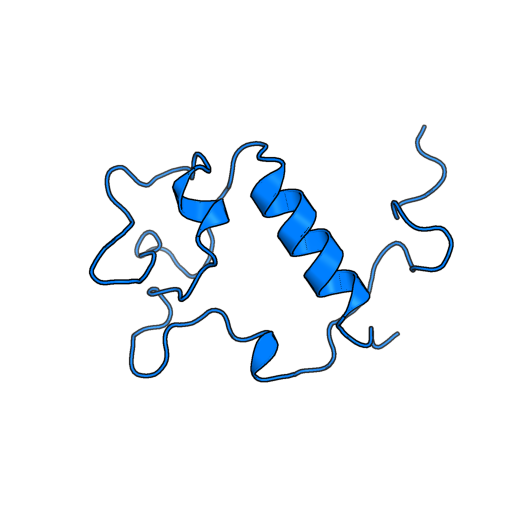217 1.00 92.19 81 ASN A C 1
ATOM 665 O O . ASN A 1 81 ? 7.857 -8.440 -7.228 1.00 92.19 81 ASN A O 1
ATOM 669 N N . LYS A 1 82 ? 6.818 -6.929 -5.933 1.00 91.94 82 LYS A N 1
ATOM 670 C CA . LYS A 1 82 ? 5.630 -6.839 -6.794 1.00 91.94 82 LYS A CA 1
ATOM 671 C C . LYS A 1 82 ? 5.961 -6.440 -8.227 1.00 91.94 82 LYS A C 1
ATOM 673 O O . LYS A 1 82 ? 5.385 -7.006 -9.154 1.00 91.94 82 LYS A O 1
ATOM 678 N N . ILE A 1 83 ? 6.888 -5.504 -8.415 1.00 91.19 83 ILE A N 1
ATOM 679 C CA . ILE A 1 83 ? 7.302 -5.046 -9.746 1.00 91.19 83 ILE A CA 1
ATOM 680 C C . ILE A 1 83 ? 8.108 -6.115 -10.490 1.00 91.19 83 ILE A C 1
ATOM 682 O O . ILE A 1 83 ? 7.891 -6.302 -11.681 1.00 91.19 83 ILE A O 1
ATOM 686 N N . LYS A 1 84 ? 8.974 -6.863 -9.799 1.00 87.94 84 LYS A N 1
ATOM 687 C CA . LYS A 1 84 ? 9.736 -7.974 -10.396 1.00 87.94 84 LYS A CA 1
ATOM 688 C C . LYS A 1 84 ? 8.861 -9.169 -10.786 1.00 87.94 84 LYS A C 1
ATOM 690 O O . LYS A 1 84 ? 9.097 -9.780 -11.820 1.00 87.94 84 LYS A O 1
ATOM 695 N N . GLU A 1 85 ? 7.895 -9.529 -9.943 1.00 85.94 85 GLU A N 1
ATOM 696 C CA . GLU A 1 85 ? 7.039 -10.709 -10.143 1.00 85.94 85 GLU A CA 1
ATOM 697 C C . GLU A 1 85 ? 5.974 -10.508 -11.221 1.00 85.94 85 GLU A C 1
ATOM 699 O O . GLU A 1 85 ? 5.474 -11.473 -11.801 1.00 85.94 85 GLU A O 1
ATOM 704 N N . SER A 1 86 ? 5.583 -9.261 -11.456 1.00 82.94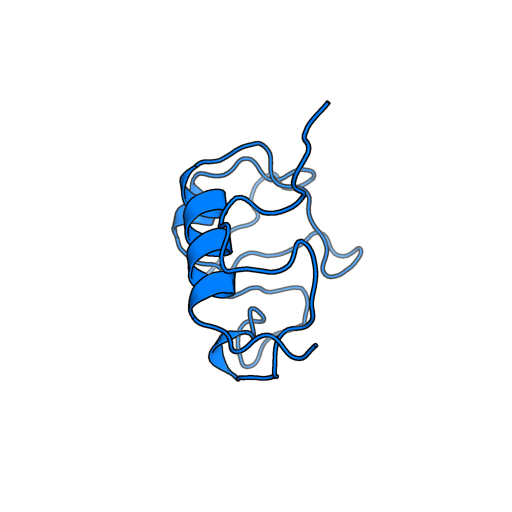 86 SER A N 1
ATOM 705 C CA . SER A 1 86 ? 4.512 -8.947 -12.389 1.00 82.94 86 SER A CA 1
ATOM 706 C C . SER A 1 86 ? 5.096 -8.733 -13.777 1.00 82.94 86 SER A C 1
ATOM 708 O O . SER A 1 86 ? 5.994 -7.916 -13.957 1.00 82.94 86 SER A O 1
ATOM 710 N N . GLN A 1 87 ? 4.568 -9.436 -14.779 1.00 68.00 87 GLN A N 1
ATOM 711 C CA . GLN A 1 87 ? 4.894 -9.136 -16.171 1.00 68.00 87 GLN A CA 1
ATOM 712 C C . GLN A 1 87 ? 4.419 -7.707 -16.475 1.00 68.00 87 GLN A C 1
ATOM 714 O O . GLN A 1 87 ? 3.242 -7.381 -16.301 1.00 68.00 87 GLN A O 1
ATOM 719 N N . ILE A 1 88 ? 5.365 -6.838 -16.829 1.00 67.69 88 ILE A N 1
ATOM 720 C CA . ILE A 1 88 ? 5.108 -5.430 -17.129 1.00 67.69 88 ILE A CA 1
ATOM 721 C C . ILE A 1 88 ? 4.724 -5.340 -18.607 1.00 67.69 88 ILE A C 1
ATOM 723 O O . ILE A 1 88 ? 5.545 -5.662 -19.467 1.00 67.69 88 ILE A O 1
ATOM 727 N N . ASP A 1 89 ? 3.495 -4.907 -18.887 1.00 61.53 89 ASP A N 1
ATOM 728 C CA . ASP A 1 89 ? 3.064 -4.569 -20.247 1.00 61.53 89 ASP A CA 1
ATOM 729 C C . ASP A 1 89 ? 3.693 -3.230 -20.653 1.00 61.53 89 ASP A C 1
ATOM 731 O O . ASP A 1 89 ? 3.696 -2.274 -19.860 1.00 61.53 89 ASP A O 1
ATOM 735 N N . ARG A 1 90 ? 4.272 -3.191 -21.857 1.00 57.09 90 ARG A N 1
ATOM 736 C CA . ARG A 1 90 ? 5.007 -2.031 -22.382 1.00 57.09 90 ARG A CA 1
ATOM 737 C C . ARG A 1 90 ? 4.079 -1.063 -23.107 1.00 57.09 90 ARG A C 1
ATOM 739 O O . ARG A 1 90 ? 3.076 -1.498 -23.707 1.00 57.09 90 ARG A O 1
#

Foldseek 3Di:
DDPALDPDPPDHNDFDFDDDPVPQQADPPDDLQWGQDDPQCVPWDKPPDPDQDDDNTGGHDPPGNDIDTDDGPSVVVVVVVVRVVTDTDD

Mean predicted aligned error: 5.62 Å

pLDDT: mean 86.59, std 9.23, range [48.31, 96.5]

Solvent-accessible surface area (backbone atoms only — not comparable to full-atom values): 5786 Å² total; per-residue (Å²): 132,82,92,61,76,39,99,40,95,92,48,68,62,69,75,40,75,56,90,50,80,91,71,59,44,53,31,86,100,55,58,77,41,29,24,50,69,64,73,53,55,75,80,40,56,47,60,93,53,94,78,39,71,50,99,88,29,39,46,47,53,95,86,43,87,67,79,52,69,50,96,40,70,56,50,50,51,51,52,52,49,54,58,72,73,38,63,65,49,130